Protein AF-A0A382U1N3-F1 (afdb_monomer)

Solvent-accessible surface area (backbone atoms only — not comparable to full-atom values): 6149 Å² total; per-residue (Å²): 133,89,74,82,70,41,47,43,56,23,48,31,60,78,52,75,59,49,53,80,48,57,42,59,78,43,58,78,90,47,49,41,60,40,88,93,60,77,80,78,56,69,71,58,36,54,52,43,32,52,51,48,37,51,56,52,58,74,41,41,68,58,64,69,42,61,82,63,51,74,59,68,65,61,55,52,49,43,27,66,76,65,76,42,70,43,75,66,55,46,50,55,55,47,48,46,45,68,79,52,60,84,130

Secondary structure (DSSP, 8-state):
-PPPP-HHHHHHHHTTT-EEEE-TT--GGGEEEPTTPPPPPHHHHHHHHHHHHHHHHHTHHHHHHTTTSPPHHHHHHHHHHHSS--HHHHHHHHHHHHHS---

Radius of gyration: 20.92 Å; Cα contacts (8 Å, |Δi|>4): 92; chains: 1; bounding box: 46×20×53 Å

Sequence (103 aa):
MEFKPNYVDAVYNLTNGKINGGLSDGPMSEIVFHEGVTPPEESAVQAELSSLIAAWEAQEYARTRKPLYPDIRDQLDDLYKEGAFSASMTAKIKKVKDDNPKG

Organism: NCBI:txid408172

pLDDT: mean 94.6, std 6.13, range [53.62, 98.44]

Structure (mmCIF, N/CA/C/O backbone):
data_AF-A0A382U1N3-F1
#
_entry.id   AF-A0A382U1N3-F1
#
loop_
_atom_site.group_PDB
_atom_site.id
_atom_site.type_symbol
_atom_site.label_atom_id
_atom_site.label_alt_id
_atom_site.label_comp_id
_atom_site.label_asym_id
_atom_site.label_entity_id
_atom_site.label_seq_id
_atom_site.pdbx_PDB_ins_code
_atom_site.Cartn_x
_atom_site.Cartn_y
_atom_site.Cartn_z
_atom_site.occupancy
_atom_site.B_iso_or_equiv
_atom_site.auth_seq_id
_atom_site.auth_comp_id
_atom_site.auth_asym_id
_atom_site.auth_atom_id
_atom_site.pdbx_PDB_model_num
ATOM 1 N N . MET A 1 1 ? 3.691 6.000 5.998 1.00 53.62 1 MET A N 1
ATOM 2 C CA . MET A 1 1 ? 2.684 6.562 5.077 1.00 53.62 1 MET A CA 1
ATOM 3 C C . MET A 1 1 ? 2.761 5.720 3.822 1.00 53.62 1 MET A C 1
ATOM 5 O O . MET A 1 1 ? 3.870 5.489 3.367 1.00 53.62 1 MET A O 1
ATOM 9 N N . GLU A 1 2 ? 1.647 5.162 3.362 1.00 76.25 2 GLU A N 1
ATOM 10 C CA . GLU A 1 2 ? 1.627 4.388 2.118 1.00 76.25 2 GLU A CA 1
ATOM 11 C C . GLU A 1 2 ? 1.515 5.370 0.953 1.00 76.25 2 GLU A C 1
ATOM 13 O O . GLU A 1 2 ? 0.560 6.152 0.893 1.00 76.25 2 GLU A O 1
ATOM 18 N N . PHE A 1 3 ? 2.540 5.402 0.105 1.00 87.62 3 PHE A N 1
ATOM 19 C CA . PHE A 1 3 ? 2.623 6.331 -1.017 1.00 87.62 3 PHE A CA 1
ATOM 20 C C . PHE A 1 3 ? 1.827 5.795 -2.206 1.00 87.62 3 PHE A C 1
ATOM 22 O O . PHE A 1 3 ? 1.672 4.584 -2.357 1.00 87.62 3 PHE A O 1
ATOM 29 N N . LYS A 1 4 ? 1.282 6.705 -3.020 1.00 93.38 4 LYS A N 1
ATOM 30 C CA . LYS A 1 4 ? 0.634 6.327 -4.277 1.00 93.38 4 LYS A CA 1
ATOM 31 C C . LYS A 1 4 ? 1.709 5.745 -5.212 1.00 93.38 4 LYS A C 1
ATOM 33 O O . LYS A 1 4 ? 2.739 6.406 -5.355 1.00 93.38 4 LYS A O 1
ATOM 38 N N . PRO A 1 5 ? 1.484 4.567 -5.824 1.00 96.50 5 PRO A N 1
ATOM 39 C CA . PRO A 1 5 ? 2.429 3.986 -6.768 1.00 96.50 5 PRO A CA 1
ATOM 40 C C . PRO A 1 5 ? 2.732 4.927 -7.932 1.00 96.50 5 PRO A C 1
ATOM 42 O O . PRO A 1 5 ? 1.846 5.646 -8.403 1.00 96.50 5 PRO A O 1
ATOM 45 N N . ASN A 1 6 ? 3.978 4.905 -8.386 1.00 96.62 6 ASN A N 1
ATOM 46 C CA . ASN A 1 6 ? 4.487 5.730 -9.476 1.00 96.62 6 ASN A CA 1
ATOM 47 C C . ASN A 1 6 ? 5.136 4.871 -10.576 1.00 96.62 6 ASN A C 1
ATOM 49 O O . ASN A 1 6 ? 5.129 3.638 -10.538 1.00 96.62 6 ASN A O 1
ATOM 53 N N . TYR A 1 7 ? 5.690 5.542 -11.581 1.00 97.81 7 TYR A N 1
ATOM 54 C CA . TYR A 1 7 ? 6.290 4.893 -12.737 1.00 97.81 7 TYR A CA 1
ATOM 55 C C . TYR A 1 7 ? 7.429 3.937 -12.350 1.00 97.81 7 TYR A C 1
ATOM 57 O O . TYR A 1 7 ? 7.464 2.802 -12.830 1.00 97.81 7 TYR A O 1
ATOM 65 N N . VAL A 1 8 ? 8.344 4.353 -11.463 1.00 97.06 8 VAL A N 1
ATOM 66 C CA . VAL A 1 8 ? 9.472 3.495 -11.067 1.00 97.06 8 VAL A CA 1
ATOM 67 C C . VAL A 1 8 ? 9.015 2.266 -10.278 1.00 97.06 8 VAL A C 1
ATOM 69 O O . VAL A 1 8 ? 9.626 1.211 -10.431 1.00 97.06 8 VAL A O 1
ATOM 72 N N . ASP A 1 9 ? 7.913 2.347 -9.523 1.00 97.31 9 ASP A N 1
ATOM 73 C CA . ASP A 1 9 ? 7.324 1.186 -8.837 1.00 97.31 9 ASP A CA 1
ATOM 74 C C . ASP A 1 9 ? 6.839 0.125 -9.840 1.00 97.31 9 ASP A C 1
ATOM 76 O O . ASP A 1 9 ? 7.091 -1.071 -9.671 1.00 97.31 9 ASP A O 1
ATOM 80 N N . ALA A 1 10 ? 6.199 0.555 -10.930 1.00 98.1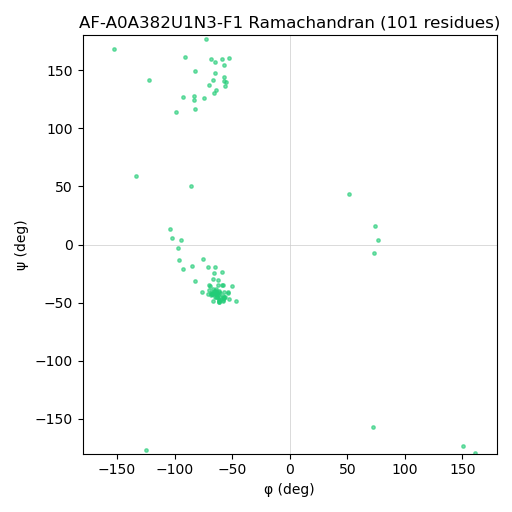2 10 ALA A N 1
ATOM 81 C CA . ALA A 1 10 ? 5.761 -0.345 -11.994 1.00 98.12 10 ALA A CA 1
ATOM 82 C C . ALA A 1 10 ? 6.954 -1.018 -12.699 1.00 98.12 10 ALA A C 1
ATOM 84 O O . ALA A 1 10 ? 6.950 -2.232 -12.922 1.00 98.12 10 ALA A O 1
ATOM 85 N N . VAL A 1 11 ? 8.019 -0.263 -12.994 1.00 98.19 11 VAL A N 1
ATOM 86 C CA . VAL A 1 11 ? 9.250 -0.830 -13.576 1.00 98.19 11 VAL A CA 1
ATOM 87 C C . VAL A 1 11 ? 9.947 -1.781 -12.600 1.00 98.19 11 VAL A C 1
ATOM 89 O O . VAL A 1 11 ? 10.427 -2.844 -13.007 1.00 98.19 11 VAL A O 1
ATOM 92 N N . TYR A 1 12 ? 9.981 -1.438 -11.312 1.00 97.50 12 TYR A N 1
ATOM 93 C CA . TYR A 1 12 ? 10.525 -2.292 -10.261 1.00 97.50 12 TYR A CA 1
ATOM 94 C C . TYR A 1 12 ? 9.796 -3.641 -10.223 1.00 97.50 12 TYR A C 1
ATOM 96 O O . TYR A 1 12 ? 10.451 -4.683 -10.251 1.00 97.50 12 TYR A O 1
ATOM 104 N N . ASN A 1 13 ? 8.460 -3.644 -10.252 1.00 97.62 13 ASN A N 1
ATOM 105 C CA . ASN A 1 13 ? 7.667 -4.874 -10.284 1.00 97.62 13 ASN A CA 1
ATOM 106 C C . ASN A 1 13 ? 7.944 -5.719 -11.531 1.00 97.62 13 ASN A C 1
ATOM 108 O O . ASN A 1 13 ? 8.234 -6.908 -11.413 1.00 97.62 13 ASN A O 1
ATOM 112 N N . LEU A 1 14 ? 7.919 -5.107 -12.718 1.00 98.00 14 LEU A N 1
ATOM 113 C CA . LEU A 1 14 ? 8.110 -5.811 -13.994 1.00 98.00 14 LEU A CA 1
ATOM 114 C C . LEU A 1 14 ? 9.512 -6.405 -14.164 1.00 98.00 14 LEU A C 1
ATOM 116 O O . LEU A 1 14 ? 9.699 -7.361 -14.916 1.00 98.00 14 LEU A O 1
ATOM 120 N N . THR A 1 15 ? 10.505 -5.847 -13.473 1.00 97.44 15 THR A N 1
ATOM 121 C CA . THR A 1 15 ? 11.894 -6.324 -13.518 1.00 97.44 15 THR A CA 1
ATOM 122 C C . THR A 1 15 ? 12.297 -7.150 -12.301 1.00 97.44 15 THR A C 1
ATOM 124 O O . THR A 1 15 ? 13.467 -7.526 -12.178 1.00 97.44 15 THR A O 1
ATOM 127 N N . ASN A 1 16 ? 11.355 -7.458 -11.405 1.00 96.69 16 ASN A N 1
ATOM 128 C CA . ASN A 1 16 ? 11.599 -8.127 -10.127 1.00 96.69 16 ASN A CA 1
ATOM 129 C C . ASN A 1 16 ? 12.706 -7.431 -9.312 1.00 96.69 16 ASN A C 1
ATOM 131 O O . ASN A 1 16 ? 13.607 -8.077 -8.772 1.00 96.69 16 ASN A O 1
ATOM 135 N N . GLY A 1 17 ? 12.661 -6.102 -9.281 1.00 96.69 17 GLY A N 1
ATOM 136 C CA . GLY A 1 17 ? 13.564 -5.251 -8.521 1.00 96.69 17 GLY A CA 1
ATOM 137 C C . GLY A 1 17 ? 14.973 -5.112 -9.087 1.00 96.69 17 GLY A C 1
ATOM 138 O O . GLY A 1 17 ? 15.870 -4.674 -8.371 1.00 96.69 17 GLY A O 1
ATOM 139 N N . LYS A 1 18 ? 15.205 -5.474 -10.354 1.00 97.75 18 LYS A N 1
ATOM 140 C CA . LYS A 1 18 ? 16.531 -5.396 -10.990 1.00 97.75 18 LYS A CA 1
ATOM 141 C C . LYS A 1 18 ? 16.828 -4.013 -11.583 1.00 97.75 18 LYS A C 1
ATOM 143 O O . LYS A 1 18 ? 17.244 -3.895 -12.739 1.00 97.75 18 LYS A O 1
ATOM 148 N N . ILE A 1 19 ? 16.626 -2.978 -10.771 1.00 97.25 19 ILE A N 1
ATOM 149 C CA . ILE A 1 19 ? 16.963 -1.586 -11.082 1.00 97.25 19 ILE A CA 1
ATOM 150 C C . ILE A 1 19 ? 17.917 -1.022 -10.024 1.00 97.25 19 ILE A C 1
ATOM 152 O O . ILE A 1 19 ? 17.767 -1.279 -8.834 1.00 97.25 19 ILE A O 1
ATOM 156 N N . ASN A 1 20 ? 18.882 -0.218 -10.464 1.00 95.31 20 ASN A N 1
ATOM 157 C CA . ASN A 1 20 ? 19.794 0.538 -9.605 1.00 95.31 20 ASN A CA 1
ATOM 158 C C . ASN A 1 20 ? 19.190 1.883 -9.152 1.00 95.31 20 ASN A C 1
ATOM 160 O O . ASN A 1 20 ? 19.672 2.478 -8.192 1.00 95.31 20 ASN A O 1
ATOM 164 N N . GLY A 1 21 ? 18.157 2.376 -9.845 1.00 93.44 21 GLY A N 1
ATOM 165 C CA . GLY A 1 21 ? 17.458 3.623 -9.527 1.00 93.44 21 GLY A CA 1
ATOM 166 C C . GLY A 1 21 ? 16.867 4.294 -10.767 1.00 93.44 21 GLY A C 1
ATOM 167 O O . GLY A 1 21 ? 16.895 3.729 -11.859 1.00 93.44 21 GLY A O 1
ATOM 168 N N . GLY A 1 22 ? 16.337 5.503 -10.594 1.00 93.94 22 GLY A N 1
ATOM 169 C CA . GLY A 1 22 ? 15.805 6.322 -11.681 1.00 93.94 22 GLY A CA 1
ATOM 170 C C . GLY A 1 22 ? 14.860 7.412 -11.185 1.00 93.94 22 GLY A C 1
ATOM 171 O O . GLY A 1 22 ? 14.627 7.537 -9.980 1.00 93.94 22 GLY A O 1
ATOM 172 N N . LEU A 1 23 ? 14.321 8.206 -12.111 1.00 95.38 23 LEU A N 1
ATOM 173 C CA . LEU A 1 23 ? 13.281 9.185 -11.791 1.00 95.38 23 LEU A CA 1
ATOM 174 C C . LEU A 1 23 ? 11.962 8.486 -11.438 1.00 95.38 23 LEU A C 1
ATOM 176 O O . LEU A 1 23 ? 11.542 7.553 -12.122 1.00 95.38 23 LEU A O 1
ATOM 180 N N . SER A 1 24 ? 11.289 8.972 -10.391 1.00 94.69 24 SER A N 1
ATOM 181 C CA . SER A 1 24 ? 10.044 8.383 -9.874 1.00 94.69 24 SER A CA 1
ATOM 182 C C . SER A 1 24 ? 8.921 8.326 -10.904 1.00 94.69 24 SER A C 1
ATOM 184 O O . SER A 1 24 ? 8.148 7.372 -10.916 1.00 94.69 24 SER A O 1
ATOM 186 N N . ASP A 1 25 ? 8.862 9.327 -11.779 1.00 94.50 25 ASP A N 1
ATOM 187 C CA . ASP A 1 25 ? 7.816 9.492 -12.791 1.00 94.50 25 ASP A CA 1
ATOM 188 C C . ASP A 1 25 ? 8.297 9.099 -14.200 1.00 94.50 25 ASP A C 1
ATOM 190 O O . ASP A 1 25 ? 7.637 9.393 -15.196 1.00 94.50 25 ASP A O 1
ATOM 194 N N . GLY A 1 26 ? 9.451 8.425 -14.288 1.00 93.38 26 GLY A N 1
ATOM 195 C CA . GLY A 1 26 ? 10.109 8.115 -15.553 1.00 93.38 26 GLY A CA 1
ATOM 196 C C . GLY A 1 26 ? 10.741 9.355 -16.199 1.00 93.38 26 GLY A C 1
ATOM 197 O O . GLY A 1 26 ? 11.047 10.326 -15.501 1.00 93.38 26 GLY A O 1
ATOM 198 N N . PRO A 1 27 ? 10.956 9.353 -17.527 1.00 95.88 27 PRO A N 1
ATOM 199 C CA . PRO A 1 27 ? 10.638 8.289 -18.493 1.00 95.88 27 PRO A CA 1
ATOM 200 C C . PRO A 1 27 ? 11.570 7.066 -18.389 1.00 95.88 27 PRO A C 1
ATOM 202 O O . PRO A 1 27 ? 12.546 7.083 -17.644 1.00 95.88 27 PRO A O 1
ATOM 205 N N . MET A 1 28 ? 11.311 6.014 -19.183 1.00 96.38 28 MET A N 1
ATOM 206 C CA . MET A 1 28 ? 12.137 4.792 -19.240 1.00 96.38 28 MET A CA 1
ATOM 207 C C . MET A 1 28 ? 13.643 5.055 -19.416 1.00 96.38 28 MET A C 1
ATOM 209 O O . MET A 1 28 ? 14.465 4.336 -18.854 1.00 96.38 28 MET A O 1
ATOM 213 N N . SER A 1 29 ? 14.016 6.092 -20.174 1.00 96.44 29 SER A N 1
ATOM 214 C CA . SER A 1 29 ? 15.419 6.457 -20.421 1.00 96.44 29 SER A CA 1
ATOM 215 C C . SER A 1 29 ? 16.174 6.914 -19.172 1.00 96.44 29 SER A C 1
ATOM 217 O O . SER A 1 29 ? 17.399 6.892 -19.170 1.00 96.44 29 SER A O 1
ATOM 219 N N . GLU A 1 30 ? 15.455 7.319 -18.126 1.00 97.00 30 GLU A N 1
ATOM 220 C CA . GLU A 1 30 ? 16.019 7.753 -16.845 1.00 97.00 30 GLU A CA 1
ATOM 221 C C . GLU A 1 30 ? 16.079 6.608 -15.821 1.00 97.00 30 GLU A C 1
ATOM 22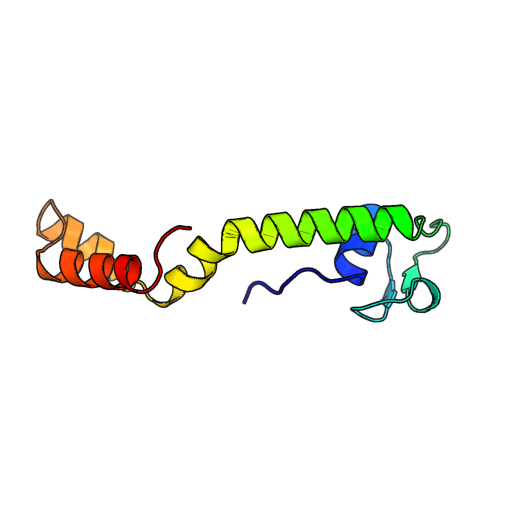3 O O . GLU A 1 30 ? 16.448 6.823 -14.666 1.00 97.00 30 GLU A O 1
ATOM 228 N N . ILE A 1 31 ? 15.705 5.385 -16.218 1.00 97.75 31 ILE A N 1
ATOM 229 C CA . ILE A 1 31 ? 15.788 4.199 -15.368 1.00 97.75 31 ILE A CA 1
ATOM 230 C C . ILE A 1 31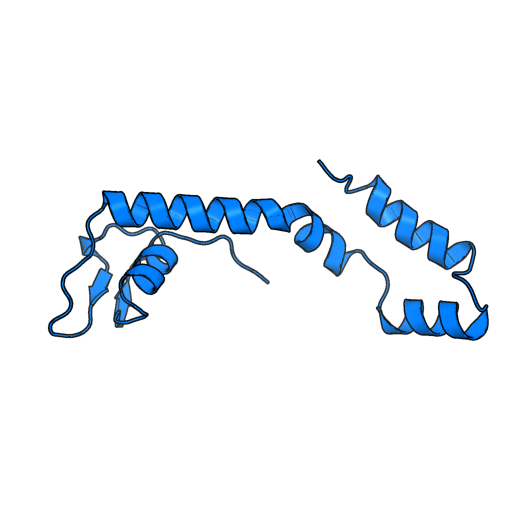 ? 17.116 3.483 -15.602 1.00 97.75 31 ILE A C 1
ATOM 232 O O . ILE A 1 31 ? 17.472 3.115 -16.722 1.00 97.75 31 ILE A O 1
ATOM 236 N N . VAL A 1 32 ? 17.838 3.236 -14.514 1.00 97.50 32 VAL A N 1
ATOM 237 C CA . VAL A 1 32 ? 19.110 2.517 -14.531 1.00 97.50 32 VAL A CA 1
ATOM 238 C C . VAL A 1 32 ? 18.857 1.068 -14.137 1.00 97.50 32 VAL A C 1
ATOM 240 O O . VAL A 1 32 ? 18.512 0.778 -12.993 1.00 97.50 32 VAL A O 1
ATOM 243 N N . PHE A 1 33 ? 19.060 0.139 -15.067 1.00 97.62 33 PHE A N 1
ATOM 244 C CA . PHE A 1 33 ? 18.860 -1.293 -14.841 1.00 97.62 33 PHE A CA 1
ATOM 245 C C . PHE A 1 33 ? 20.132 -1.998 -14.358 1.00 97.62 33 PHE A C 1
ATOM 247 O O . PHE A 1 33 ? 21.245 -1.497 -14.533 1.00 97.62 33 PHE A O 1
ATOM 254 N N . HIS A 1 34 ? 19.977 -3.182 -13.759 1.00 97.56 34 HIS A N 1
ATOM 255 C CA . HIS A 1 34 ? 21.104 -4.099 -13.571 1.00 97.56 34 HIS A CA 1
ATOM 256 C C . HIS A 1 34 ? 21.635 -4.591 -14.928 1.00 97.56 34 HIS A C 1
ATOM 258 O O . HIS A 1 34 ? 20.910 -4.626 -15.924 1.00 97.56 34 HIS A O 1
ATOM 264 N N . GLU A 1 35 ? 22.897 -5.018 -14.962 1.00 95.81 35 GLU A N 1
ATOM 265 C CA . GLU A 1 35 ? 23.506 -5.573 -16.171 1.00 95.81 35 GLU A CA 1
ATOM 266 C C . GLU A 1 35 ? 22.705 -6.773 -16.711 1.00 95.81 35 GLU A C 1
ATOM 268 O O . GLU A 1 35 ? 22.261 -7.643 -15.957 1.00 95.81 35 GLU A O 1
ATOM 273 N N . GLY A 1 36 ? 22.504 -6.809 -18.031 1.00 95.19 36 GLY A N 1
ATOM 274 C CA . GLY A 1 36 ? 21.794 -7.893 -18.715 1.00 95.19 36 GLY A CA 1
ATOM 275 C C . GLY A 1 36 ? 20.268 -7.868 -18.577 1.00 95.19 36 GLY A C 1
ATOM 276 O O . GLY A 1 36 ? 19.602 -8.778 -19.070 1.00 95.19 36 GLY A O 1
ATOM 277 N N . VAL A 1 37 ? 19.688 -6.850 -17.937 1.00 97.00 37 VAL A N 1
ATO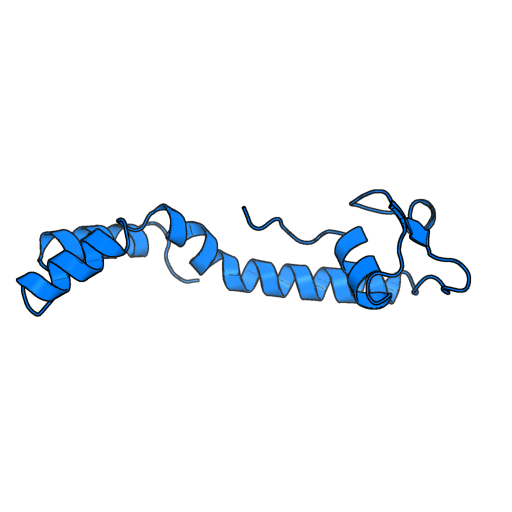M 278 C CA . VAL A 1 37 ? 18.232 -6.663 -17.897 1.00 97.00 37 VAL A CA 1
ATOM 279 C C . VAL A 1 37 ? 17.773 -5.956 -19.166 1.00 97.00 37 VAL A C 1
ATOM 281 O O . VAL A 1 37 ? 18.286 -4.901 -19.528 1.00 97.00 37 VAL A O 1
ATOM 284 N N . THR A 1 38 ? 16.783 -6.539 -19.838 1.00 96.44 38 THR A N 1
ATOM 285 C CA . THR A 1 38 ? 16.082 -5.874 -20.942 1.00 96.44 38 THR A CA 1
ATOM 286 C C . THR A 1 38 ? 14.996 -4.969 -20.352 1.00 96.44 38 THR A C 1
ATOM 288 O O . THR A 1 38 ? 14.172 -5.480 -19.587 1.00 96.44 38 THR A O 1
ATOM 291 N N . PRO A 1 39 ? 14.983 -3.658 -20.659 1.00 96.81 39 PRO A N 1
ATOM 292 C CA . PRO A 1 39 ? 13.920 -2.763 -20.211 1.00 96.81 39 PRO A CA 1
ATOM 293 C C . PRO A 1 39 ? 12.541 -3.253 -20.684 1.00 96.81 39 PRO A C 1
ATOM 295 O O . PRO A 1 39 ? 12.433 -3.730 -21.817 1.00 96.81 39 PRO A O 1
ATOM 298 N N . PRO A 1 40 ? 11.489 -3.157 -19.851 1.00 97.25 40 PRO A N 1
ATOM 299 C CA . PRO A 1 40 ? 10.140 -3.504 -20.278 1.00 97.25 40 PRO A CA 1
ATOM 300 C C . PRO A 1 40 ? 9.614 -2.509 -21.322 1.00 97.25 40 PRO A C 1
ATOM 302 O O . PRO A 1 40 ? 10.074 -1.375 -21.423 1.00 97.25 40 PRO A O 1
ATOM 305 N N . GLU A 1 41 ? 8.609 -2.926 -22.086 1.00 97.62 41 GLU A N 1
ATOM 306 C CA . GLU A 1 41 ? 7.899 -2.037 -23.008 1.00 97.62 41 GLU A CA 1
ATOM 307 C C . GLU A 1 41 ? 7.116 -0.963 -22.238 1.00 97.62 41 GLU A C 1
ATOM 309 O O . GLU A 1 41 ? 6.473 -1.264 -21.230 1.00 97.62 41 GLU A O 1
ATOM 314 N N . GLU A 1 42 ? 7.085 0.269 -22.752 1.00 96.88 42 GLU A N 1
ATOM 315 C CA . GLU A 1 42 ? 6.366 1.398 -22.132 1.00 96.88 42 GLU A CA 1
ATOM 316 C C . GLU A 1 42 ? 4.892 1.055 -21.853 1.00 96.88 42 GLU A C 1
ATOM 318 O O . GLU A 1 42 ? 4.358 1.329 -20.781 1.00 96.88 42 GLU A O 1
ATOM 323 N N . SER A 1 43 ? 4.237 0.370 -22.793 1.00 97.38 43 SER A N 1
ATOM 324 C CA . SER A 1 43 ? 2.841 -0.059 -22.638 1.00 97.38 43 SER A CA 1
ATOM 325 C C . SER A 1 43 ? 2.628 -1.023 -21.465 1.00 97.38 43 SER A C 1
ATOM 327 O O . SER A 1 43 ? 1.603 -0.940 -20.788 1.00 97.38 43 SER A O 1
ATOM 329 N N . ALA A 1 44 ? 3.596 -1.901 -21.184 1.00 98.19 44 ALA A N 1
ATOM 330 C CA . ALA A 1 44 ? 3.539 -2.804 -20.040 1.00 98.19 44 ALA A CA 1
ATOM 331 C C . ALA A 1 44 ? 3.703 -2.034 -18.724 1.00 98.19 44 ALA A C 1
ATOM 333 O O . ALA A 1 44 ? 2.983 -2.309 -17.766 1.00 98.19 44 ALA A O 1
ATOM 334 N N . VAL A 1 45 ? 4.586 -1.029 -18.695 1.00 98.19 45 VAL A N 1
ATOM 335 C CA . VAL A 1 45 ? 4.769 -0.159 -17.523 1.00 98.19 45 VAL A CA 1
ATOM 336 C C . VAL A 1 45 ? 3.500 0.624 -17.215 1.00 98.19 45 VAL A C 1
ATOM 338 O O . VAL A 1 45 ? 3.069 0.647 -16.067 1.00 98.19 45 VAL A O 1
ATOM 341 N N . GLN A 1 46 ? 2.854 1.211 -18.225 1.00 98.00 46 GLN A N 1
ATOM 342 C CA . GLN A 1 46 ? 1.600 1.946 -18.029 1.00 98.00 46 GLN A CA 1
ATOM 343 C C . GLN A 1 46 ? 0.461 1.034 -17.549 1.00 98.00 46 GLN A C 1
ATOM 345 O O . GLN A 1 46 ? -0.326 1.428 -16.686 1.00 98.00 46 GLN A O 1
ATOM 350 N N . ALA A 1 47 ? 0.381 -0.196 -18.068 1.00 98.44 47 ALA A N 1
ATOM 351 C CA . ALA A 1 47 ? -0.605 -1.176 -17.620 1.00 98.44 47 ALA A CA 1
ATOM 352 C C . ALA A 1 47 ? -0.389 -1.578 -16.150 1.00 98.44 47 ALA A C 1
ATOM 354 O O . ALA A 1 47 ? -1.342 -1.586 -15.368 1.00 98.44 47 ALA A O 1
ATOM 355 N N . GLU A 1 48 ? 0.858 -1.853 -15.759 1.00 98.12 48 GLU A N 1
ATOM 356 C CA . GLU A 1 48 ? 1.208 -2.175 -14.373 1.00 98.12 48 GLU A CA 1
ATOM 357 C C . GLU A 1 48 ? 0.966 -0.977 -13.445 1.00 98.12 48 GLU A C 1
ATOM 359 O O . GLU A 1 48 ? 0.327 -1.124 -12.406 1.00 98.12 48 GLU A O 1
ATOM 364 N N . LEU A 1 49 ? 1.374 0.233 -13.839 1.00 97.75 49 LEU A N 1
ATOM 365 C CA . LEU A 1 49 ? 1.115 1.455 -13.076 1.00 97.75 49 LEU A CA 1
ATOM 366 C C . LEU A 1 49 ? -0.385 1.664 -12.841 1.00 97.75 49 LEU A C 1
ATOM 368 O O . LEU A 1 49 ? -0.805 1.942 -11.718 1.00 97.75 49 LEU A O 1
ATOM 372 N N . SER A 1 50 ? -1.210 1.486 -13.876 1.00 97.94 50 SER A N 1
ATOM 373 C CA . SER A 1 50 ? -2.665 1.585 -13.751 1.00 97.94 50 SER A CA 1
ATOM 374 C C . SER A 1 50 ? -3.231 0.537 -12.787 1.00 97.94 50 SER A C 1
ATOM 376 O O . SER A 1 50 ? -4.084 0.873 -11.965 1.00 97.94 50 SER A O 1
ATOM 378 N N . SER A 1 51 ? -2.727 -0.700 -12.838 1.00 97.75 51 SER A N 1
ATOM 379 C CA . SER A 1 51 ? -3.095 -1.775 -11.908 1.00 97.75 51 SER A CA 1
ATOM 380 C C . SER A 1 51 ? -2.743 -1.423 -10.457 1.00 97.75 51 SER A C 1
ATOM 382 O O . SER A 1 51 ? -3.589 -1.517 -9.563 1.00 97.75 51 SER A O 1
ATOM 384 N N . LEU A 1 52 ? -1.523 -0.934 -10.220 1.00 97.12 52 LEU A N 1
ATOM 385 C CA . LEU A 1 52 ? -1.049 -0.531 -8.896 1.00 97.12 52 LEU A CA 1
ATOM 386 C C . LEU A 1 52 ? -1.839 0.656 -8.337 1.00 97.12 52 LEU A C 1
ATOM 388 O O . LEU A 1 52 ? -2.229 0.644 -7.168 1.00 97.12 52 LEU A O 1
ATOM 392 N N . ILE A 1 53 ? -2.126 1.660 -9.169 1.00 95.94 53 ILE A N 1
ATOM 393 C CA . ILE A 1 53 ? -2.968 2.798 -8.788 1.00 95.94 53 ILE A CA 1
ATOM 394 C C . ILE A 1 53 ? -4.376 2.322 -8.425 1.00 95.94 53 ILE A C 1
ATOM 396 O O . ILE A 1 53 ? -4.873 2.702 -7.369 1.00 95.94 53 ILE A O 1
ATOM 400 N N . ALA A 1 54 ? -4.995 1.457 -9.232 1.00 95.12 54 ALA A N 1
ATOM 401 C CA . ALA A 1 54 ? -6.329 0.933 -8.944 1.00 95.12 54 ALA A CA 1
ATOM 402 C C . ALA A 1 54 ? -6.363 0.139 -7.625 1.00 95.12 54 ALA A C 1
ATOM 404 O O 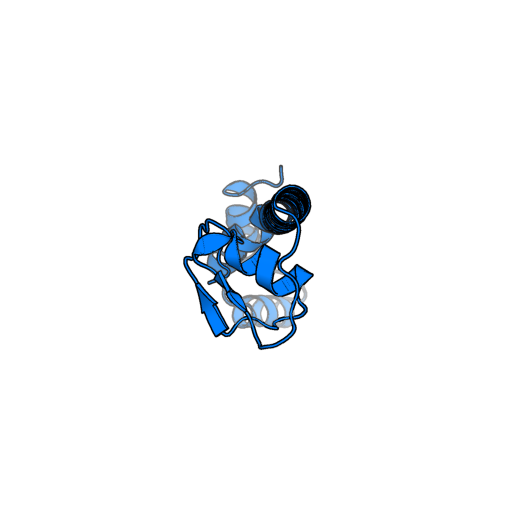. ALA A 1 54 ? -7.297 0.283 -6.833 1.00 95.12 54 ALA A O 1
ATOM 405 N N . ALA A 1 55 ? -5.328 -0.659 -7.346 1.00 94.44 55 ALA A N 1
ATOM 406 C CA . ALA A 1 55 ? -5.194 -1.375 -6.079 1.00 94.44 55 ALA A CA 1
ATOM 407 C C . ALA A 1 55 ? -5.033 -0.420 -4.882 1.00 94.44 55 ALA A C 1
ATOM 409 O O . ALA A 1 55 ? -5.636 -0.643 -3.830 1.00 94.44 55 ALA A O 1
ATOM 410 N N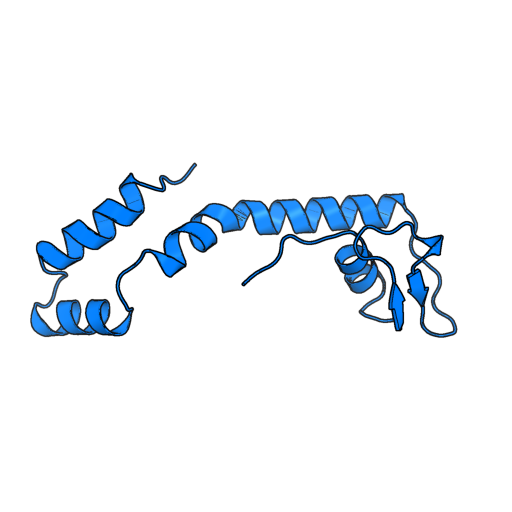 . TRP A 1 56 ? -4.262 0.658 -5.041 1.00 94.19 56 TRP A N 1
ATOM 411 C CA . TRP A 1 56 ? -4.094 1.691 -4.017 1.00 94.19 56 TRP A CA 1
ATOM 412 C C . TRP A 1 56 ? -5.390 2.481 -3.771 1.00 94.19 56 TRP A C 1
ATOM 414 O O . TRP A 1 56 ? -5.764 2.724 -2.622 1.00 94.19 56 TRP A O 1
ATOM 424 N N . GLU A 1 57 ? -6.116 2.836 -4.833 1.00 91.50 57 GLU A N 1
ATOM 425 C CA . GLU A 1 57 ? -7.400 3.547 -4.767 1.00 91.50 57 GLU A CA 1
ATOM 426 C C . GLU A 1 57 ? -8.489 2.676 -4.128 1.00 91.50 57 GLU A C 1
ATOM 428 O O . GLU A 1 57 ? -9.230 3.146 -3.265 1.00 91.50 57 GLU A O 1
ATOM 433 N N . ALA A 1 58 ? -8.514 1.371 -4.416 1.00 90.06 58 ALA A N 1
ATOM 434 C CA . ALA A 1 58 ? -9.412 0.424 -3.749 1.00 90.06 58 ALA A CA 1
ATOM 435 C C . ALA A 1 58 ? -9.210 0.370 -2.219 1.00 90.06 58 ALA A C 1
ATOM 437 O O . ALA A 1 58 ? -10.127 0.007 -1.476 1.00 90.06 58 ALA A O 1
ATOM 438 N N . GLN A 1 59 ? -8.025 0.751 -1.731 1.00 90.56 59 GLN A N 1
ATOM 439 C CA . GLN A 1 59 ? -7.695 0.811 -0.307 1.00 90.56 59 GLN A CA 1
ATOM 440 C C . GLN A 1 59 ? -7.843 2.211 0.306 1.00 90.56 59 GLN A C 1
ATOM 442 O O . GLN A 1 59 ? -7.688 2.356 1.523 1.00 90.56 59 GLN A O 1
ATOM 447 N N . GLU A 1 60 ? -8.190 3.237 -0.479 1.00 88.69 60 GLU A N 1
ATOM 448 C CA . GLU A 1 60 ? -8.303 4.622 -0.012 1.00 88.69 60 GLU A CA 1
ATOM 449 C C . GLU A 1 60 ? -9.207 4.741 1.218 1.00 88.69 60 GLU A C 1
ATOM 451 O O . GLU A 1 60 ? -8.811 5.318 2.231 1.00 88.69 60 GLU A O 1
ATOM 456 N N . TYR A 1 61 ? -10.374 4.102 1.170 1.00 85.25 61 TYR A N 1
ATOM 457 C CA . TYR A 1 61 ? -11.332 4.056 2.273 1.00 85.25 61 TYR A CA 1
ATOM 458 C C . TYR A 1 61 ? -10.728 3.555 3.597 1.00 85.25 61 TYR A C 1
ATOM 460 O O . TYR A 1 61 ? -11.046 4.063 4.676 1.00 85.25 61 TYR A O 1
ATOM 468 N N . ALA A 1 62 ? -9.869 2.536 3.542 1.00 87.31 62 ALA A N 1
ATOM 469 C CA . ALA A 1 62 ? -9.212 2.006 4.731 1.00 87.31 62 ALA A CA 1
ATOM 470 C C . ALA A 1 62 ? -8.079 2.936 5.192 1.00 87.31 62 ALA A C 1
ATOM 472 O O . ALA A 1 62 ? -7.935 3.201 6.390 1.00 87.31 62 ALA A O 1
ATOM 473 N N . ARG A 1 63 ? -7.306 3.467 4.236 1.00 90.06 63 ARG A N 1
ATOM 474 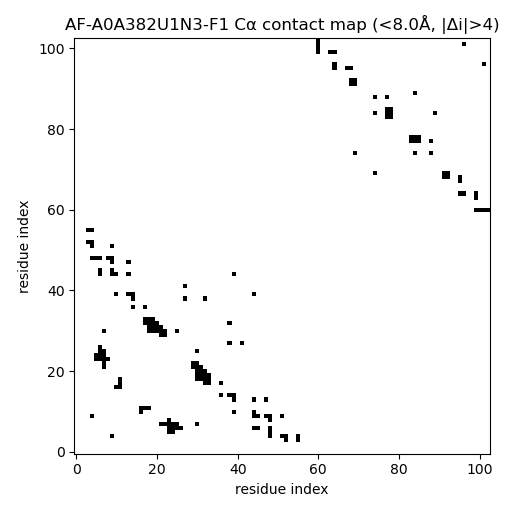C CA . ARG A 1 63 ? -6.158 4.349 4.471 1.00 90.06 63 ARG A CA 1
ATOM 475 C C . ARG A 1 63 ? -6.560 5.661 5.147 1.00 90.06 63 ARG A C 1
ATOM 477 O O . ARG A 1 63 ? -5.886 6.075 6.088 1.00 90.06 63 ARG A O 1
ATOM 484 N N . THR A 1 64 ? -7.653 6.290 4.715 1.00 88.62 64 THR A N 1
ATOM 485 C CA . THR A 1 64 ? -8.127 7.577 5.259 1.00 88.62 64 THR A CA 1
ATOM 486 C C . THR A 1 64 ? -8.679 7.454 6.677 1.00 88.62 64 THR A C 1
ATOM 488 O O . THR A 1 64 ? -8.468 8.340 7.501 1.00 88.62 64 THR A O 1
ATOM 491 N N . ARG A 1 65 ? -9.326 6.331 7.009 1.00 91.25 65 ARG A N 1
ATOM 492 C CA . ARG A 1 65 ? -9.934 6.114 8.331 1.00 91.25 65 ARG A CA 1
ATOM 493 C C . ARG A 1 65 ? -8.965 5.646 9.404 1.00 91.25 65 ARG A C 1
ATOM 495 O O . ARG A 1 65 ? -9.166 5.963 10.572 1.00 91.25 65 ARG A O 1
ATOM 502 N N . LYS A 1 66 ? -7.930 4.885 9.035 1.00 92.12 66 LYS A N 1
ATOM 503 C CA . LYS A 1 66 ? -6.959 4.313 9.982 1.00 92.12 66 LYS A CA 1
ATOM 504 C C . LYS A 1 66 ? -6.428 5.318 11.023 1.00 92.12 66 LYS A C 1
ATOM 506 O O . LYS A 1 66 ? -6.463 4.965 12.197 1.00 92.12 66 LYS A O 1
ATOM 511 N N . PRO A 1 67 ? -5.974 6.534 10.660 1.00 92.12 67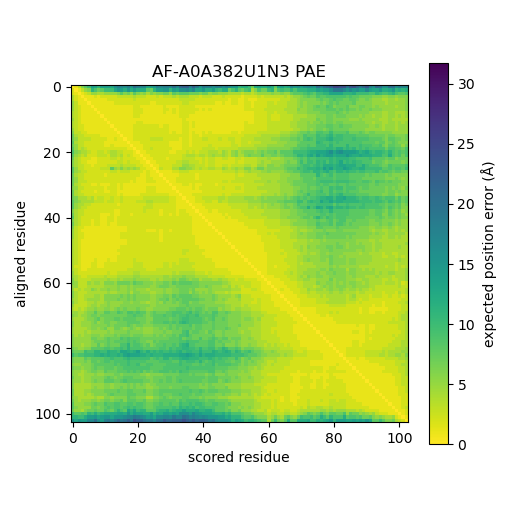 PRO A N 1
ATOM 512 C CA . PRO A 1 67 ? -5.484 7.503 11.645 1.00 92.12 67 PRO A CA 1
ATOM 513 C C . PRO A 1 67 ? -6.591 8.204 12.450 1.00 92.12 67 PRO A C 1
ATOM 515 O O . PRO A 1 67 ? -6.280 8.888 13.418 1.00 92.12 67 PRO A O 1
ATOM 518 N N . LEU A 1 68 ? -7.859 8.082 12.044 1.00 94.75 68 LEU A N 1
ATOM 519 C CA . LEU A 1 68 ? -8.995 8.753 12.686 1.00 94.75 68 LEU A CA 1
ATOM 520 C C . LEU A 1 68 ? -9.656 7.894 13.764 1.00 94.75 68 LEU A C 1
ATOM 522 O O . LEU A 1 68 ? -10.374 8.417 14.617 1.00 94.75 68 LEU A O 1
ATOM 526 N N . TYR A 1 69 ? -9.453 6.577 13.717 1.00 95.31 69 TYR A N 1
ATOM 527 C CA . TYR A 1 69 ? -9.942 5.702 14.770 1.00 95.31 69 TYR A CA 1
ATOM 528 C C . TYR A 1 69 ? -9.242 5.999 16.104 1.00 95.31 69 TYR A C 1
ATOM 530 O O . TYR A 1 69 ? -8.060 6.350 16.108 1.00 95.31 69 TYR A O 1
ATOM 538 N N . PRO A 1 70 ? -9.942 5.819 17.242 1.00 96.31 70 PRO A N 1
ATOM 539 C CA . PRO A 1 70 ? -9.289 5.762 18.548 1.00 96.31 70 PRO A CA 1
ATOM 540 C C . PRO A 1 70 ? -8.158 4.725 18.555 1.00 96.31 70 PRO A C 1
ATOM 542 O O . PRO A 1 70 ? -8.157 3.813 17.724 1.00 96.31 70 PRO A O 1
ATOM 545 N N . ASP A 1 71 ? -7.225 4.810 19.504 1.00 96.56 71 ASP A N 1
ATOM 546 C CA . ASP A 1 71 ? -6.178 3.791 19.615 1.00 96.56 71 ASP A CA 1
ATOM 547 C C . ASP A 1 71 ? -6.798 2.392 19.756 1.00 96.56 71 ASP A C 1
ATOM 549 O O . ASP A 1 71 ? -7.813 2.201 20.431 1.00 96.56 71 ASP A O 1
ATOM 553 N N . ILE A 1 72 ? -6.210 1.399 19.085 1.00 95.88 72 ILE A N 1
ATOM 554 C CA . ILE A 1 72 ? -6.759 0.041 19.082 1.00 95.88 72 ILE A CA 1
ATOM 555 C C . ILE A 1 72 ? -6.788 -0.566 20.490 1.00 95.88 72 ILE A C 1
ATOM 557 O O . ILE A 1 72 ? -7.686 -1.346 20.794 1.00 95.88 72 ILE A O 1
ATOM 561 N N . ARG A 1 73 ? -5.848 -0.194 21.370 1.00 97.50 73 ARG A N 1
ATOM 562 C CA . ARG A 1 73 ? -5.819 -0.664 22.760 1.00 97.50 73 ARG A CA 1
ATOM 563 C C . ARG A 1 73 ? -7.002 -0.111 23.541 1.00 97.50 73 ARG A C 1
ATOM 565 O O . ARG A 1 73 ? -7.649 -0.886 24.231 1.00 97.50 73 ARG A O 1
ATOM 572 N N . ASP A 1 74 ? -7.331 1.168 23.369 1.00 97.94 74 ASP A N 1
ATOM 573 C CA . ASP A 1 74 ? -8.492 1.790 24.020 1.00 97.94 74 ASP A CA 1
ATOM 574 C C . ASP A 1 74 ? -9.804 1.154 23.549 1.00 97.94 74 ASP A C 1
ATOM 576 O O . ASP A 1 74 ? -10.711 0.925 24.345 1.00 97.94 74 ASP A O 1
ATOM 580 N N . GLN A 1 75 ? -9.906 0.840 22.253 1.00 97.69 75 GLN A N 1
ATOM 581 C CA . GLN A 1 75 ? -11.065 0.133 21.704 1.00 97.69 75 GLN A CA 1
ATOM 582 C C . GLN A 1 75 ? -11.222 -1.259 22.329 1.00 97.69 75 GLN A C 1
ATOM 584 O O . GLN A 1 75 ? -12.315 -1.625 22.757 1.00 97.69 75 GLN A O 1
ATOM 589 N N . LEU A 1 76 ? -10.139 -2.037 22.387 1.00 98.19 76 LEU A N 1
ATOM 590 C CA . LEU 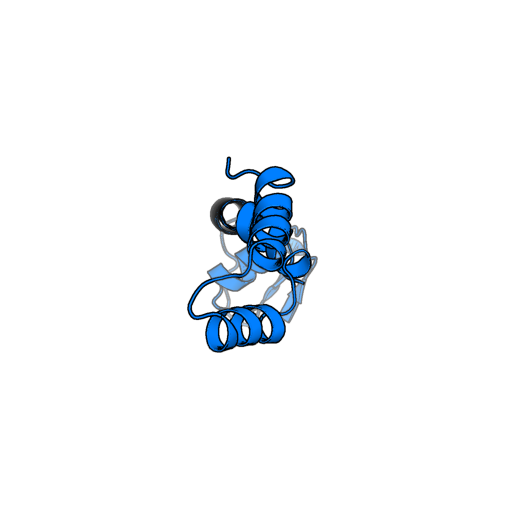A 1 76 ? -10.167 -3.394 22.936 1.00 98.19 76 LEU A CA 1
ATOM 591 C C . LEU A 1 76 ? -10.387 -3.410 24.455 1.00 98.19 76 LEU A C 1
ATOM 593 O O . LEU A 1 76 ? -11.075 -4.299 24.949 1.00 98.19 76 LEU A O 1
ATOM 597 N N . ASP A 1 77 ? -9.837 -2.442 25.188 1.00 98.38 77 ASP A N 1
ATOM 598 C CA . ASP A 1 77 ? -10.019 -2.304 26.636 1.00 98.38 77 ASP A CA 1
ATOM 599 C C . ASP A 1 77 ? -11.463 -1.916 27.000 1.00 98.38 77 ASP A C 1
ATOM 601 O O . ASP A 1 77 ? -12.050 -2.530 27.890 1.00 98.38 77 ASP A O 1
ATOM 605 N N . ASP A 1 78 ? -12.072 -0.971 26.270 1.00 98.44 78 ASP A N 1
ATOM 606 C CA . ASP A 1 78 ? -13.498 -0.621 26.403 1.00 98.44 78 ASP A CA 1
ATOM 607 C C . ASP A 1 78 ? -14.387 -1.847 26.148 1.00 98.44 78 ASP A C 1
ATOM 609 O O . ASP A 1 78 ? -15.222 -2.195 26.981 1.00 98.44 78 ASP A O 1
ATOM 613 N N . LEU A 1 79 ? -14.128 -2.568 25.051 1.00 98.12 79 LEU A N 1
ATOM 614 C CA . LEU A 1 79 ? -14.856 -3.788 24.705 1.00 98.12 79 LEU A CA 1
ATOM 615 C C . LEU A 1 79 ? -14.721 -4.878 25.779 1.00 98.12 79 LEU A C 1
ATOM 617 O O . LEU A 1 79 ? -15.698 -5.555 26.092 1.00 98.12 79 LEU A O 1
ATOM 621 N N . TYR A 1 80 ? -13.523 -5.065 26.336 1.00 97.94 80 TYR A N 1
ATOM 622 C CA . TYR A 1 80 ? -13.276 -6.063 27.376 1.00 97.94 80 TYR A CA 1
ATOM 623 C C . TYR A 1 80 ? -13.990 -5.719 28.690 1.00 97.94 80 TYR A C 1
ATOM 625 O O . TYR A 1 80 ? -14.570 -6.603 29.318 1.00 97.94 80 TYR A O 1
ATOM 633 N N . LYS A 1 81 ? -13.966 -4.444 29.099 1.00 97.50 81 LYS A N 1
ATOM 634 C CA . LYS A 1 81 ? -14.587 -3.971 30.347 1.00 97.50 81 LYS A CA 1
ATOM 635 C C . LYS A 1 81 ? -16.109 -4.033 30.309 1.00 97.50 81 LYS A C 1
ATOM 637 O O . LYS A 1 81 ? -16.726 -4.430 31.292 1.00 97.50 81 LYS A O 1
ATOM 642 N N . GLU A 1 82 ? -16.695 -3.648 29.184 1.00 96.94 82 GLU A N 1
ATOM 643 C CA . GLU A 1 82 ? -18.144 -3.493 29.043 1.00 96.94 82 GLU A CA 1
ATOM 644 C C . GLU A 1 82 ? -18.817 -4.738 28.426 1.00 96.94 82 GLU A C 1
ATOM 646 O O . GLU A 1 82 ? -20.040 -4.864 28.445 1.00 96.94 82 GLU A O 1
ATOM 651 N N . GLY A 1 83 ? -18.044 -5.671 27.852 1.00 96.75 83 GLY A N 1
ATOM 652 C CA . GLY A 1 83 ? -18.544 -6.860 27.139 1.00 96.75 83 GLY A CA 1
ATOM 653 C C . GLY A 1 83 ? -19.154 -6.565 25.757 1.00 96.75 83 GLY A C 1
ATOM 654 O O . GLY A 1 83 ? -19.472 -7.482 24.999 1.00 96.75 83 GLY A O 1
ATOM 655 N N . ALA A 1 84 ? -19.295 -5.286 25.420 1.00 96.81 84 ALA A N 1
ATOM 656 C CA . ALA A 1 84 ? -19.665 -4.708 24.134 1.00 96.81 84 ALA A CA 1
ATOM 657 C C . ALA A 1 84 ? -19.031 -3.307 24.058 1.00 96.81 84 ALA A C 1
ATOM 659 O O . ALA A 1 84 ? -18.572 -2.795 25.070 1.00 96.81 84 ALA A O 1
ATOM 660 N N . PHE A 1 85 ? -19.002 -2.646 22.900 1.00 98.06 85 PHE A N 1
ATOM 661 C CA . PHE A 1 85 ? -18.541 -1.253 22.879 1.00 98.06 85 PHE A CA 1
ATOM 662 C C . PHE A 1 85 ? -19.476 -0.354 23.687 1.00 98.06 85 PHE A C 1
ATOM 664 O O . PHE A 1 85 ? -20.694 -0.372 23.479 1.00 98.06 85 PHE A O 1
ATOM 671 N N . SER A 1 86 ? -18.905 0.498 24.538 1.00 98.12 86 SER A N 1
ATOM 672 C CA . SER A 1 86 ? -19.664 1.532 25.233 1.00 98.12 86 SER A CA 1
ATOM 673 C C . SER A 1 86 ? -20.358 2.463 24.232 1.00 98.12 86 SER A C 1
ATOM 675 O O . SER A 1 86 ? -19.960 2.595 23.065 1.00 98.12 86 SER A O 1
ATOM 677 N N . ALA A 1 87 ? -21.392 3.178 24.681 1.00 98.06 87 ALA A N 1
ATOM 678 C CA . ALA A 1 87 ? -22.057 4.182 23.846 1.00 98.06 87 ALA A CA 1
ATOM 679 C C . ALA A 1 87 ? -21.070 5.264 23.357 1.00 98.06 87 ALA A C 1
ATOM 681 O O . ALA A 1 87 ? -21.161 5.726 22.219 1.00 98.06 87 ALA A O 1
ATOM 682 N N . SER A 1 88 ? -20.090 5.620 24.197 1.00 97.00 88 SER A N 1
ATOM 683 C CA . SER A 1 88 ? -19.036 6.585 23.868 1.00 97.00 88 SER A CA 1
ATOM 684 C C . SER A 1 88 ? -18.104 6.060 22.774 1.00 97.00 88 SER A C 1
ATOM 686 O O . SER A 1 88 ? -17.877 6.748 21.774 1.00 97.00 88 SER A O 1
ATOM 688 N N . MET A 1 89 ? -17.605 4.825 22.909 1.00 98.00 89 MET A N 1
ATOM 689 C CA . MET A 1 89 ? -16.746 4.209 21.895 1.00 98.00 89 MET A CA 1
ATOM 690 C C . MET A 1 89 ? -17.494 4.012 20.570 1.00 98.00 89 MET A C 1
ATOM 692 O O . MET A 1 89 ? -16.988 4.370 19.503 1.00 98.00 89 MET A O 1
ATOM 696 N N . THR A 1 90 ? -18.747 3.553 20.644 1.00 97.94 90 THR A N 1
ATOM 697 C CA . THR A 1 90 ? -19.642 3.414 19.489 1.00 97.94 90 THR A CA 1
ATOM 698 C C . THR A 1 90 ? -19.818 4.741 18.750 1.00 97.94 90 THR A C 1
ATOM 700 O O . THR A 1 90 ? -19.705 4.777 17.525 1.00 97.94 90 THR A O 1
ATOM 703 N N . ALA A 1 91 ? -20.041 5.849 19.467 1.00 97.81 91 ALA A N 1
ATOM 704 C CA . ALA A 1 91 ? -20.194 7.171 18.862 1.00 97.81 91 ALA A CA 1
ATOM 705 C C . ALA A 1 91 ? -18.912 7.652 18.160 1.00 97.81 91 ALA A C 1
ATOM 707 O O . ALA A 1 91 ? -18.988 8.170 17.044 1.00 97.81 91 ALA A O 1
ATOM 708 N N . LYS A 1 92 ? -17.734 7.436 18.765 1.00 97.12 92 LYS A N 1
ATOM 709 C CA . LYS A 1 92 ? -16.436 7.782 18.153 1.00 97.12 92 LYS A CA 1
ATOM 710 C C . LYS A 1 92 ? -16.203 7.010 16.856 1.00 97.12 92 LYS A C 1
ATOM 712 O O . LYS A 1 92 ? -15.912 7.613 15.826 1.00 97.12 92 LYS A O 1
ATOM 717 N N . ILE A 1 93 ? -16.388 5.688 16.888 1.00 95.88 93 ILE A N 1
ATOM 718 C CA . ILE A 1 93 ? -16.254 4.831 15.703 1.00 95.88 93 ILE A CA 1
ATOM 719 C C . ILE A 1 93 ? -17.271 5.250 14.637 1.00 95.88 93 ILE A C 1
ATOM 721 O O . ILE A 1 93 ? -16.904 5.407 13.474 1.00 95.88 93 ILE A O 1
ATOM 725 N N . LYS A 1 94 ? -18.536 5.483 15.014 1.00 95.62 94 LYS A N 1
ATOM 726 C CA . LYS A 1 94 ? -19.577 5.927 14.079 1.00 95.62 94 LYS A CA 1
ATOM 727 C C . LYS A 1 94 ? -19.197 7.239 13.399 1.00 95.62 94 LYS A C 1
ATOM 729 O O . LYS A 1 94 ? -19.305 7.314 12.182 1.00 95.62 94 LYS A O 1
ATOM 734 N N . LYS A 1 95 ? -18.684 8.222 14.144 1.00 95.69 95 LYS A N 1
ATOM 735 C CA . LYS A 1 95 ? -18.245 9.502 13.579 1.00 95.69 95 LYS A CA 1
ATOM 736 C C . LYS A 1 95 ? -17.177 9.327 12.496 1.00 95.69 95 LYS A C 1
ATOM 738 O O . LYS A 1 95 ? -17.330 9.881 11.416 1.00 95.69 95 LYS A O 1
ATOM 743 N N . VAL A 1 96 ? -16.155 8.498 12.734 1.00 94.69 96 VAL A N 1
ATOM 744 C CA . VAL A 1 96 ? -15.134 8.191 11.709 1.00 94.69 96 VAL A CA 1
ATOM 745 C C . VAL A 1 96 ? -15.779 7.614 10.450 1.00 94.69 96 VAL A C 1
ATOM 747 O O . VAL A 1 96 ? -15.387 7.960 9.333 1.00 94.69 96 VAL A O 1
ATOM 750 N N . LYS A 1 97 ? -16.779 6.741 10.623 1.00 91.88 97 LYS A N 1
ATOM 751 C CA . LYS A 1 97 ? -17.472 6.105 9.504 1.00 91.88 97 LYS A CA 1
ATOM 752 C C . LYS A 1 97 ? -18.359 7.074 8.723 1.00 91.88 97 LYS A C 1
ATOM 754 O O . LYS A 1 97 ? -18.370 7.000 7.497 1.00 91.88 97 LYS A O 1
ATOM 759 N N . ASP A 1 98 ? -19.088 7.930 9.426 1.00 93.25 98 ASP A N 1
ATOM 760 C CA . ASP A 1 98 ? -19.985 8.921 8.833 1.00 93.25 98 ASP A CA 1
ATOM 761 C C . ASP A 1 98 ? -19.194 10.003 8.079 1.00 93.25 98 ASP A C 1
ATOM 763 O O . ASP A 1 98 ? -19.567 10.351 6.965 1.00 93.25 98 ASP A O 1
ATOM 767 N N . ASP A 1 99 ? -18.080 10.483 8.647 1.00 92.19 99 ASP A N 1
ATOM 768 C CA . ASP A 1 99 ? -17.233 11.520 8.035 1.00 92.19 99 ASP A CA 1
ATOM 769 C C . ASP A 1 99 ? -16.450 11.003 6.809 1.00 92.19 99 ASP A C 1
ATOM 771 O O . ASP A 1 99 ? -15.978 11.790 5.994 1.00 92.19 99 ASP A O 1
ATOM 775 N N . ASN A 1 100 ? -16.288 9.681 6.674 1.00 89.00 100 ASN A N 1
ATOM 776 C CA . ASN A 1 100 ? -15.500 9.051 5.609 1.00 89.00 100 ASN A CA 1
ATOM 777 C C . ASN A 1 100 ? -16.277 7.882 4.983 1.00 89.00 100 ASN A C 1
ATOM 779 O O . ASN A 1 100 ? -15.819 6.745 5.109 1.00 89.00 100 ASN A O 1
ATOM 783 N N . PRO A 1 101 ? -17.475 8.078 4.407 1.00 84.81 101 PRO A N 1
ATOM 784 C CA . PRO A 1 101 ? -18.357 6.988 3.984 1.00 84.81 101 PRO A CA 1
ATOM 785 C C . PRO A 1 101 ? -17.676 6.037 2.992 1.00 84.81 101 PRO A C 1
ATOM 787 O O . PRO A 1 101 ? -16.731 6.402 2.294 1.00 84.81 101 PRO A O 1
ATOM 790 N N . LYS A 1 102 ? -18.140 4.783 2.950 1.00 80.62 102 LYS A N 1
ATOM 791 C CA . LYS A 1 102 ? -17.679 3.844 1.922 1.00 80.62 102 LYS A CA 1
ATOM 792 C C . LYS A 1 102 ? -18.358 4.243 0.614 1.00 80.62 102 LYS A C 1
ATOM 794 O O . LYS A 1 102 ? -19.580 4.389 0.628 1.00 80.62 102 LYS A O 1
ATOM 799 N N . GLY A 1 103 ? -17.563 4.464 -0.434 1.00 69.44 103 GLY A N 1
ATOM 800 C CA . GLY A 1 103 ? -18.066 4.627 -1.801 1.00 69.44 103 GLY A CA 1
ATOM 801 C C . GLY A 1 103 ? -18.807 3.393 -2.293 1.00 69.44 103 GLY A C 1
ATOM 802 O O . GLY A 1 103 ? -18.571 2.295 -1.727 1.00 69.44 103 GLY A O 1
#

Foldseek 3Di:
DDDQQELVNLQCVVQVNQWPDADRHDDQVRTHGHPPDDGDDPVSSVVSSVVSNVVVVVCVLVVQLVVQQDPPVVQVVCCVVVVHHDPVNVVSSVVSCVVRPDD

Mean predicted aligned error: 4.67 Å